Protein AF-A0A251SZE0-F1 (afdb_monomer_lite)

Secondary structure (DSSP, 8-state):
--HHHHHHHHHHHHHHHHHHHHHHHHHHHHHHHHHHH-SS--------S---S-HHHHHHSPEEE--TTT-TT--B-TTT-PBP-TT-EEE---

Structure (mmCIF, N/CA/C/O backbone):
data_AF-A0A251SZE0-F1
#
_entry.id   AF-A0A251SZE0-F1
#
loop_
_atom_site.group_PDB
_atom_site.id
_atom_site.type_symbol
_atom_site.label_atom_id
_atom_site.label_alt_id
_atom_site.label_comp_id
_atom_site.label_asym_id
_atom_site.label_entity_id
_atom_site.label_seq_id
_atom_site.pdbx_PDB_ins_code
_atom_site.Cartn_x
_atom_site.Cartn_y
_atom_site.Cartn_z
_atom_site.occupancy
_atom_site.B_iso_or_equiv
_atom_site.auth_seq_id
_atom_site.auth_comp_id
_atom_site.auth_asym_id
_atom_site.auth_atom_id
_atom_site.pdbx_PDB_model_num
ATOM 1 N N . MET A 1 1 ? 41.478 5.277 -19.786 1.00 54.84 1 MET A N 1
ATOM 2 C CA . MET A 1 1 ? 40.347 5.655 -20.666 1.00 54.84 1 MET A CA 1
AT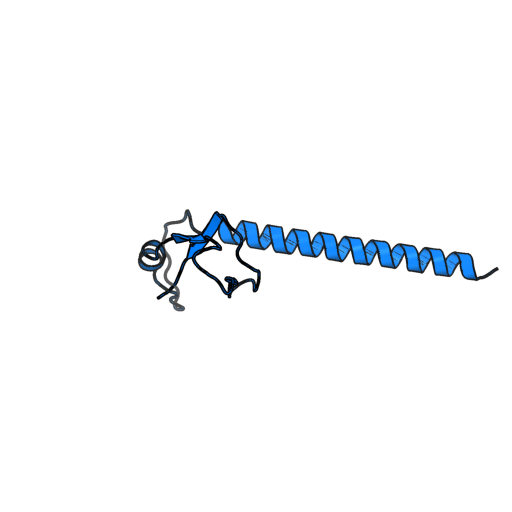OM 3 C C . MET A 1 1 ? 39.148 4.681 -20.579 1.00 54.84 1 MET A C 1
ATOM 5 O O . MET A 1 1 ? 38.378 4.632 -21.522 1.00 54.84 1 MET A O 1
ATOM 9 N N . GLY A 1 2 ? 38.946 3.915 -19.489 1.00 63.12 2 GLY A N 1
ATOM 10 C CA . GLY A 1 2 ? 37.843 2.925 -19.394 1.00 63.12 2 GLY A CA 1
ATOM 11 C C . GLY A 1 2 ? 36.665 3.337 -18.497 1.00 63.12 2 GLY A C 1
ATOM 12 O O . GLY A 1 2 ? 35.528 2.962 -18.738 1.00 63.12 2 GLY A O 1
ATOM 13 N N . ASN A 1 3 ? 36.908 4.193 -17.506 1.00 68.06 3 ASN A N 1
ATOM 14 C CA . ASN A 1 3 ? 35.996 4.355 -16.366 1.00 68.06 3 ASN A CA 1
ATOM 15 C C . ASN A 1 3 ? 34.746 5.204 -16.674 1.00 68.06 3 ASN A C 1
ATOM 17 O O . ASN A 1 3 ? 33.797 5.210 -15.895 1.00 68.06 3 ASN A O 1
ATOM 21 N N . SER A 1 4 ? 34.734 5.939 -17.792 1.00 67.75 4 SER A N 1
ATOM 22 C CA . SER A 1 4 ? 33.622 6.836 -18.131 1.00 67.75 4 SER A CA 1
ATOM 23 C C . SER A 1 4 ? 32.392 6.083 -18.640 1.00 67.75 4 SER A C 1
ATOM 25 O O . SER A 1 4 ? 31.280 6.553 -18.435 1.00 67.75 4 SER A O 1
ATOM 27 N N . MET A 1 5 ? 32.565 4.930 -19.295 1.00 69.56 5 MET A N 1
ATOM 28 C CA . MET A 1 5 ? 31.446 4.173 -19.873 1.00 69.56 5 MET A CA 1
ATOM 29 C C . MET A 1 5 ? 30.765 3.268 -18.843 1.00 69.56 5 MET A C 1
ATOM 31 O O . MET A 1 5 ? 29.546 3.104 -18.883 1.00 69.56 5 MET A O 1
ATOM 35 N N . ASP A 1 6 ? 31.526 2.722 -17.895 1.00 77.75 6 ASP A N 1
ATOM 36 C CA . ASP A 1 6 ? 30.978 1.898 -16.815 1.00 77.75 6 ASP A CA 1
ATOM 37 C C . ASP A 1 6 ? 30.225 2.738 -15.777 1.00 77.75 6 ASP A C 1
ATOM 39 O O . ASP A 1 6 ? 29.173 2.324 -15.285 1.00 77.75 6 ASP A O 1
ATOM 43 N N . LEU A 1 7 ? 30.685 3.969 -15.524 1.00 83.06 7 LEU A N 1
ATOM 44 C CA . LEU A 1 7 ? 30.011 4.891 -14.611 1.00 83.06 7 LEU A CA 1
ATOM 45 C C . LEU A 1 7 ? 28.649 5.350 -15.151 1.00 83.06 7 LEU A C 1
ATOM 47 O O . LEU A 1 7 ? 27.666 5.382 -14.408 1.00 83.06 7 LEU A O 1
ATOM 51 N N . THR A 1 8 ? 28.557 5.659 -16.448 1.00 86.62 8 THR A N 1
ATOM 52 C CA . THR A 1 8 ? 27.286 6.046 -17.078 1.00 86.62 8 THR A CA 1
ATOM 53 C C . THR A 1 8 ? 26.289 4.891 -17.065 1.00 86.62 8 THR A C 1
ATOM 55 O O . THR A 1 8 ? 25.127 5.102 -16.727 1.00 86.62 8 THR A O 1
ATOM 58 N N . LYS A 1 9 ? 26.736 3.659 -17.344 1.00 88.44 9 LYS A N 1
ATOM 59 C CA . LYS A 1 9 ? 25.880 2.466 -17.263 1.00 88.44 9 LYS A CA 1
ATOM 60 C C . LYS A 1 9 ? 25.342 2.259 -15.851 1.00 88.44 9 LYS A C 1
ATOM 62 O O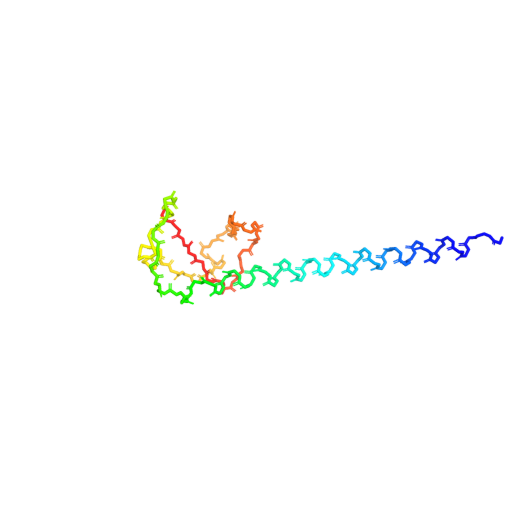 . LYS A 1 9 ? 24.134 2.137 -15.686 1.00 88.44 9 LYS A O 1
ATOM 67 N N . HIS A 1 10 ? 26.207 2.276 -14.836 1.00 89.69 10 HIS A N 1
ATOM 68 C CA . HIS A 1 10 ? 25.782 2.098 -13.447 1.00 89.69 10 HIS A CA 1
ATOM 69 C C . HIS A 1 10 ? 24.797 3.189 -13.013 1.00 89.69 10 HIS A C 1
ATOM 71 O O . HIS A 1 10 ? 23.772 2.899 -12.405 1.00 89.69 10 HIS A O 1
ATOM 77 N N . THR A 1 11 ? 25.060 4.439 -13.397 1.00 91.75 11 THR A N 1
ATOM 78 C CA . THR A 1 11 ? 24.150 5.560 -13.131 1.00 91.75 11 THR A CA 1
ATOM 79 C C . THR A 1 11 ? 22.777 5.306 -13.755 1.00 91.75 11 THR A C 1
ATOM 81 O O . THR A 1 11 ? 21.770 5.394 -13.058 1.00 91.75 11 THR A O 1
ATOM 84 N N . ILE A 1 12 ? 22.719 4.910 -15.031 1.00 93.50 12 ILE A N 1
ATOM 85 C CA . ILE A 1 12 ? 21.459 4.600 -15.724 1.00 93.50 12 ILE A CA 1
ATOM 86 C C . ILE A 1 12 ? 20.703 3.458 -15.028 1.00 93.50 12 ILE A C 1
ATOM 88 O O . ILE A 1 12 ? 19.504 3.589 -14.789 1.00 93.50 12 ILE A O 1
ATOM 92 N N . PHE A 1 13 ? 21.383 2.373 -14.644 1.00 93.94 13 PHE A N 1
ATOM 93 C CA . PHE A 1 13 ? 20.745 1.268 -13.920 1.00 93.94 13 PHE A CA 1
ATOM 94 C C . PHE A 1 13 ? 20.145 1.715 -12.583 1.00 93.94 13 PHE A C 1
ATOM 96 O O . PHE A 1 13 ? 19.017 1.341 -12.271 1.00 93.94 13 PHE A O 1
ATOM 103 N N . MET A 1 14 ? 20.847 2.556 -11.820 1.00 93.75 14 MET A N 1
ATOM 104 C CA . MET A 1 14 ? 20.351 3.071 -10.538 1.00 93.75 14 MET A CA 1
ATOM 105 C C . MET A 1 14 ? 19.094 3.928 -10.715 1.00 93.75 14 MET A C 1
ATOM 107 O O . MET A 1 14 ? 18.133 3.772 -9.961 1.00 93.75 14 MET A O 1
ATOM 111 N N . TRP A 1 15 ? 19.060 4.787 -11.737 1.00 96.19 15 TRP A N 1
ATOM 112 C CA . TRP A 1 15 ? 17.867 5.571 -12.066 1.00 96.19 15 TRP A CA 1
ATOM 113 C C . TRP A 1 15 ? 16.687 4.686 -12.475 1.00 96.19 15 TRP A C 1
ATOM 115 O O . TRP A 1 15 ? 15.578 4.908 -11.993 1.00 96.19 15 TRP A O 1
ATOM 125 N N . ILE A 1 16 ? 16.914 3.657 -13.300 1.00 96.25 16 ILE A N 1
ATOM 126 C CA . ILE A 1 16 ? 15.861 2.716 -13.716 1.00 96.25 16 ILE A CA 1
ATOM 127 C C . ILE A 1 16 ? 15.307 1.953 -12.512 1.00 96.25 16 ILE A C 1
ATOM 129 O O . ILE A 1 16 ? 14.092 1.882 -12.345 1.00 96.25 16 ILE A O 1
ATOM 133 N N . MET A 1 17 ? 16.179 1.421 -11.653 1.00 95.88 17 MET A N 1
ATOM 134 C CA . MET A 1 17 ? 15.758 0.699 -10.450 1.00 95.88 17 MET A CA 1
ATOM 135 C C . MET A 1 17 ? 14.968 1.604 -9.505 1.00 95.88 17 MET A C 1
ATOM 137 O O . MET A 1 17 ? 13.916 1.212 -9.009 1.00 95.88 17 MET A O 1
ATOM 141 N N . THR A 1 18 ? 15.428 2.839 -9.311 1.00 96.00 18 THR A N 1
ATOM 142 C CA . THR A 1 18 ? 14.737 3.825 -8.473 1.00 96.00 18 THR A CA 1
ATOM 143 C C . THR A 1 18 ? 13.360 4.158 -9.042 1.00 96.00 18 THR A C 1
ATOM 145 O O . THR A 1 18 ? 12.368 4.119 -8.318 1.00 96.00 18 THR A O 1
ATOM 148 N N . ALA A 1 19 ? 13.272 4.420 -10.348 1.00 96.56 19 ALA A N 1
ATOM 149 C CA . ALA A 1 19 ? 12.005 4.675 -11.021 1.00 96.56 19 ALA A CA 1
ATOM 150 C C . ALA A 1 19 ? 11.054 3.475 -10.911 1.00 96.56 19 ALA A C 1
ATOM 152 O O . ALA A 1 19 ? 9.878 3.664 -10.619 1.00 96.56 19 ALA A O 1
ATOM 153 N N . PHE A 1 20 ? 11.552 2.246 -11.073 1.00 96.62 20 PHE A N 1
ATOM 154 C CA . PHE A 1 20 ? 10.744 1.035 -10.936 1.00 96.62 20 PHE A CA 1
ATOM 155 C C . PHE A 1 20 ? 10.201 0.862 -9.515 1.00 96.62 20 PHE A C 1
ATOM 157 O O . PHE A 1 20 ? 9.019 0.576 -9.354 1.00 96.62 20 PHE A O 1
ATOM 164 N N . ILE A 1 21 ? 11.027 1.091 -8.489 1.00 96.00 21 ILE A N 1
ATOM 165 C CA . ILE A 1 21 ? 10.598 1.047 -7.084 1.00 96.00 21 ILE A CA 1
ATOM 166 C C . ILE A 1 21 ? 9.510 2.095 -6.825 1.00 96.00 21 ILE A C 1
ATOM 168 O O . ILE A 1 21 ? 8.490 1.775 -6.221 1.00 96.00 21 ILE A O 1
ATOM 172 N N . ILE A 1 22 ? 9.692 3.324 -7.318 1.00 95.38 22 ILE A N 1
ATOM 173 C CA . ILE A 1 22 ? 8.704 4.402 -7.185 1.00 95.38 22 ILE A CA 1
ATOM 174 C C . ILE A 1 22 ? 7.393 4.016 -7.877 1.00 95.38 22 ILE A C 1
ATOM 176 O O . ILE A 1 22 ? 6.328 4.112 -7.274 1.00 95.38 22 ILE A O 1
ATOM 180 N N . ILE A 1 23 ? 7.465 3.544 -9.122 1.00 95.31 23 ILE A N 1
ATOM 181 C CA . ILE A 1 23 ? 6.305 3.111 -9.905 1.00 95.31 23 ILE A CA 1
ATOM 182 C C . ILE A 1 23 ? 5.584 1.961 -9.200 1.00 95.31 23 ILE A C 1
ATOM 184 O O . ILE A 1 23 ? 4.370 2.017 -9.042 1.00 95.31 23 ILE A O 1
ATOM 188 N N . PHE A 1 24 ? 6.312 0.949 -8.731 1.00 93.69 24 PHE A N 1
ATOM 189 C CA . PHE A 1 24 ? 5.749 -0.177 -7.993 1.00 93.69 24 PHE A CA 1
ATOM 190 C C . PHE A 1 24 ? 5.080 0.281 -6.697 1.00 93.69 24 PHE A C 1
ATOM 192 O O . PHE A 1 24 ? 3.964 -0.138 -6.413 1.00 93.69 24 PHE A O 1
ATOM 199 N N . PHE A 1 25 ? 5.702 1.195 -5.951 1.00 88.62 25 PHE A N 1
ATOM 200 C CA . PHE A 1 25 ? 5.108 1.775 -4.750 1.00 88.62 25 PHE A CA 1
ATOM 201 C C . PHE A 1 25 ? 3.820 2.543 -5.069 1.00 88.62 25 PHE A C 1
ATOM 203 O O . PHE A 1 25 ? 2.804 2.331 -4.412 1.00 88.62 25 PHE A O 1
ATOM 210 N N . PHE A 1 26 ? 3.815 3.367 -6.121 1.00 88.38 26 PHE A N 1
ATOM 211 C CA . PHE A 1 26 ? 2.603 4.038 -6.591 1.00 88.38 26 PHE A CA 1
ATOM 212 C C . PHE A 1 26 ? 1.534 3.048 -7.043 1.00 88.38 26 PHE A C 1
ATOM 214 O O . PHE A 1 26 ? 0.374 3.249 -6.708 1.00 88.38 26 PHE A O 1
ATOM 221 N N . PHE A 1 27 ? 1.891 1.981 -7.760 1.00 87.88 27 PHE A N 1
ATOM 222 C CA . PHE A 1 27 ? 0.944 0.946 -8.176 1.00 87.88 27 PHE A CA 1
ATOM 223 C C . PHE A 1 27 ? 0.376 0.183 -6.990 1.00 87.88 27 PHE A C 1
ATOM 225 O O . PHE A 1 27 ? -0.827 -0.049 -6.965 1.00 87.88 27 PHE A O 1
ATOM 232 N N . LEU A 1 28 ? 1.203 -0.170 -6.005 1.00 84.94 28 LEU A N 1
ATOM 233 C CA . LEU A 1 28 ? 0.751 -0.774 -4.760 1.00 84.94 28 LEU A CA 1
ATOM 234 C C . LEU A 1 28 ? -0.229 0.161 -4.057 1.00 84.94 28 LEU A C 1
ATOM 236 O O . LEU A 1 28 ? -1.362 -0.232 -3.812 1.00 84.94 28 LEU A O 1
ATOM 240 N N . VAL A 1 29 ? 0.153 1.415 -3.807 1.00 82.69 29 VAL A N 1
ATOM 241 C CA . VAL A 1 29 ? -0.715 2.411 -3.161 1.00 82.69 29 VAL A CA 1
ATOM 242 C C . VAL A 1 29 ? -2.001 2.636 -3.955 1.00 82.69 29 VAL A C 1
ATOM 244 O O . VAL A 1 29 ? -3.080 2.675 -3.371 1.00 82.69 29 VAL A O 1
ATOM 247 N N . TYR A 1 30 ? -1.915 2.756 -5.277 1.00 84.44 30 TYR A N 1
ATOM 248 C CA . TYR A 1 30 ? -3.060 2.925 -6.167 1.00 84.44 30 TYR A CA 1
ATOM 249 C C . TYR A 1 30 ? -3.990 1.711 -6.119 1.00 84.44 30 TYR A C 1
ATOM 251 O O . TYR A 1 30 ? -5.201 1.865 -5.981 1.00 84.44 30 TYR A O 1
ATOM 259 N N . TYR A 1 31 ? -3.433 0.503 -6.176 1.00 79.94 31 TYR A N 1
ATOM 260 C CA . TYR A 1 31 ? -4.189 -0.740 -6.085 1.00 79.94 31 TYR A CA 1
ATOM 261 C C . TYR A 1 31 ? -4.845 -0.894 -4.709 1.00 79.94 31 TYR A C 1
ATOM 263 O O . TYR A 1 31 ? -6.036 -1.188 -4.633 1.00 79.94 31 TYR A O 1
ATOM 271 N N . PHE A 1 32 ? -4.118 -0.606 -3.626 1.00 70.12 32 PHE A N 1
ATOM 272 C CA . PHE A 1 32 ? -4.660 -0.597 -2.266 1.00 70.12 32 PHE A CA 1
ATOM 273 C C . PHE A 1 32 ? -5.769 0.449 -2.104 1.00 70.12 32 PHE A C 1
ATOM 275 O O . PHE A 1 32 ? -6.815 0.154 -1.527 1.00 70.12 32 PHE A O 1
ATOM 282 N N . SER A 1 33 ? -5.591 1.640 -2.680 1.00 69.00 33 SER A N 1
ATOM 283 C CA . SER A 1 33 ? -6.605 2.701 -2.678 1.00 69.00 33 SER A CA 1
ATOM 284 C C . SER A 1 33 ? -7.863 2.269 -3.428 1.00 69.00 33 SER A C 1
ATOM 286 O O . SER A 1 33 ? -8.976 2.475 -2.946 1.00 69.00 33 SER A O 1
ATOM 288 N N . LYS A 1 34 ? -7.697 1.619 -4.586 1.00 65.62 34 LYS A N 1
ATOM 289 C CA . LYS A 1 34 ? -8.806 1.088 -5.384 1.00 65.62 34 LYS A CA 1
ATOM 290 C C . LYS A 1 34 ? -9.544 -0.037 -4.652 1.00 65.62 34 LYS A C 1
ATOM 292 O O . LYS A 1 34 ? -10.771 -0.074 -4.681 1.00 65.62 34 LYS A O 1
ATOM 297 N N . GLN A 1 35 ? -8.825 -0.912 -3.949 1.00 54.72 35 GLN A N 1
ATOM 298 C CA . GLN A 1 35 ? -9.427 -2.000 -3.177 1.00 54.72 35 GLN A CA 1
ATOM 299 C C . GLN A 1 35 ? -10.275 -1.479 -2.001 1.00 54.72 35 GLN A C 1
ATOM 301 O O . GLN A 1 35 ? -11.341 -2.029 -1.738 1.00 54.72 35 GLN A O 1
ATOM 306 N N . CYS A 1 36 ? -9.867 -0.384 -1.345 1.00 55.12 36 CYS A N 1
ATOM 307 C CA . CYS A 1 36 ? -10.660 0.262 -0.287 1.00 55.12 36 CYS A CA 1
ATOM 308 C C . CYS A 1 36 ? -11.969 0.898 -0.788 1.00 55.12 36 CYS A C 1
ATOM 310 O O . CYS A 1 36 ? -12.890 1.090 0.005 1.00 55.12 36 CYS A O 1
ATOM 312 N N . GLN A 1 37 ? -12.078 1.225 -2.081 1.00 49.62 37 GLN A N 1
ATOM 313 C CA . GLN A 1 37 ? -13.303 1.794 -2.655 1.00 49.62 37 GLN A CA 1
ATOM 314 C C . GLN A 1 37 ? -14.330 0.733 -3.072 1.00 49.62 37 GLN A C 1
ATOM 316 O O . GLN A 1 37 ? -15.512 1.047 -3.168 1.00 49.62 37 GLN A O 1
ATOM 321 N N . HIS A 1 38 ? -13.927 -0.528 -3.260 1.00 43.31 38 HIS A N 1
ATOM 322 C CA . HIS A 1 38 ? -14.802 -1.576 -3.803 1.00 43.31 38 HIS A CA 1
ATOM 323 C C . HIS A 1 38 ? -15.743 -2.224 -2.763 1.00 43.31 38 HIS A C 1
ATOM 325 O O . HIS A 1 38 ? -16.147 -3.378 -2.892 1.00 43.31 38 HIS A O 1
ATOM 331 N N . THR A 1 39 ? -16.114 -1.516 -1.695 1.00 46.06 39 THR A N 1
ATOM 332 C CA . THR A 1 39 ? -17.231 -1.955 -0.838 1.00 46.06 39 THR A CA 1
ATOM 333 C C . THR A 1 39 ? -18.263 -0.854 -0.677 1.00 46.06 39 THR A C 1
ATOM 335 O O . THR A 1 39 ? -18.661 -0.500 0.430 1.00 46.06 39 THR A O 1
ATOM 338 N N . THR A 1 40 ? -18.715 -0.346 -1.815 1.00 50.34 40 THR A N 1
ATOM 339 C CA . THR A 1 40 ? -20.022 0.281 -2.018 1.00 50.34 40 THR A CA 1
ATOM 340 C C . THR A 1 40 ? -20.383 0.038 -3.482 1.00 50.34 40 THR A C 1
ATOM 342 O O . THR A 1 40 ? -19.627 0.484 -4.331 1.00 50.34 40 THR A O 1
ATOM 345 N N . GLU A 1 41 ? -21.500 -0.659 -3.729 1.00 49.84 41 GLU A N 1
ATOM 346 C CA . GLU A 1 41 ? -21.986 -1.162 -5.038 1.00 49.84 41 GLU A CA 1
ATOM 347 C C . GLU A 1 41 ? -21.201 -2.408 -5.499 1.00 49.84 41 GLU A C 1
ATOM 349 O O . GLU A 1 41 ? -20.002 -2.362 -5.700 1.00 49.84 41 GLU A O 1
ATOM 354 N N . ASP A 1 42 ? -21.745 -3.626 -5.451 1.00 45.03 42 ASP A N 1
ATOM 355 C CA . ASP A 1 42 ? -22.865 -4.058 -6.279 1.00 45.03 42 ASP A CA 1
ATOM 356 C C . ASP A 1 42 ? -23.706 -5.164 -5.627 1.00 45.03 42 ASP A C 1
ATOM 358 O O . ASP A 1 42 ? -23.216 -6.155 -5.087 1.00 45.03 42 ASP A O 1
ATOM 362 N N . THR A 1 43 ? -25.020 -5.003 -5.736 1.00 61.31 43 THR A N 1
ATOM 363 C CA . THR A 1 43 ? -25.990 -6.091 -5.644 1.00 61.31 43 THR A CA 1
ATOM 364 C C . THR A 1 43 ? -26.042 -6.762 -7.012 1.00 61.31 43 THR A C 1
ATOM 366 O O . THR A 1 43 ? -26.290 -6.072 -7.993 1.00 61.31 43 THR A O 1
ATOM 369 N N . ASN A 1 44 ? -25.830 -8.080 -7.083 1.00 58.84 44 ASN A N 1
ATOM 370 C CA . ASN A 1 44 ? -26.715 -9.057 -7.739 1.00 58.84 44 ASN A CA 1
ATOM 371 C C . ASN A 1 44 ? -26.002 -10.410 -7.949 1.00 58.84 44 ASN A C 1
ATOM 373 O O . ASN A 1 44 ? -25.147 -10.560 -8.811 1.00 58.84 44 ASN A O 1
ATOM 377 N N . ASN A 1 45 ? -26.449 -11.395 -7.164 1.00 66.56 45 ASN A N 1
ATOM 378 C CA . ASN A 1 45 ? -26.648 -12.806 -7.514 1.00 66.56 45 ASN A CA 1
ATOM 379 C C . ASN A 1 45 ? -25.584 -13.527 -8.369 1.00 66.56 45 ASN A C 1
ATOM 381 O O . ASN A 1 45 ? -25.699 -13.563 -9.589 1.00 66.56 45 ASN A O 1
ATOM 385 N N . HIS A 1 46 ? -24.696 -14.293 -7.724 1.00 51.00 46 HIS A N 1
ATOM 386 C CA . HIS A 1 46 ? -24.597 -15.742 -7.972 1.00 51.00 46 HIS A CA 1
ATOM 387 C C . HIS A 1 46 ? -23.738 -16.429 -6.898 1.00 51.00 46 HIS A C 1
ATOM 389 O O . HIS A 1 46 ? -22.5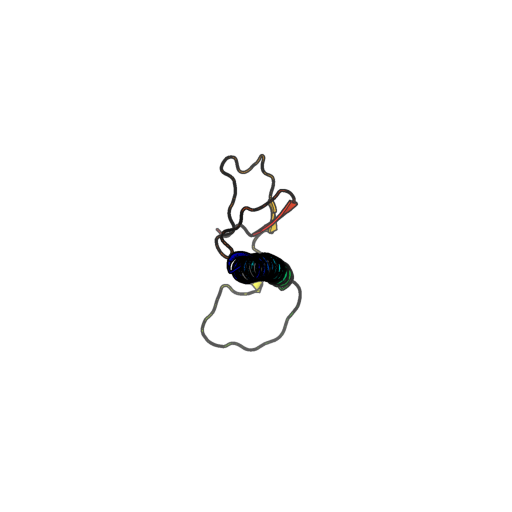66 -16.117 -6.705 1.00 51.00 46 HIS A O 1
ATOM 395 N N . VAL A 1 47 ? -24.346 -17.379 -6.187 1.00 58.50 47 VAL A N 1
ATOM 396 C CA . VAL A 1 47 ? -23.712 -18.199 -5.149 1.00 58.50 47 VAL A CA 1
ATOM 397 C C . VAL A 1 47 ? -22.733 -19.174 -5.804 1.00 58.50 47 VAL A C 1
ATOM 399 O O . VAL A 1 47 ? -23.148 -20.013 -6.600 1.00 58.50 47 VAL A O 1
ATOM 402 N N . HIS A 1 48 ? -21.456 -19.113 -5.421 1.00 50.06 48 HIS A N 1
ATOM 403 C CA . HIS A 1 48 ? -20.515 -20.217 -5.603 1.00 50.06 48 HIS A CA 1
ATOM 404 C C . HIS A 1 48 ? -19.758 -20.476 -4.291 1.00 50.06 48 HIS A C 1
ATOM 406 O O . HIS A 1 48 ? -19.271 -19.556 -3.634 1.00 50.06 48 HIS A O 1
ATOM 412 N N . GLU A 1 49 ? -19.711 -21.743 -3.883 1.00 56.22 49 GLU A N 1
ATOM 413 C CA . GLU A 1 49 ? -19.239 -22.267 -2.594 1.00 56.22 49 GLU A CA 1
ATOM 414 C C . GLU A 1 49 ? -17.749 -22.019 -2.300 1.00 56.22 49 GLU A C 1
ATOM 416 O O . GLU A 1 49 ?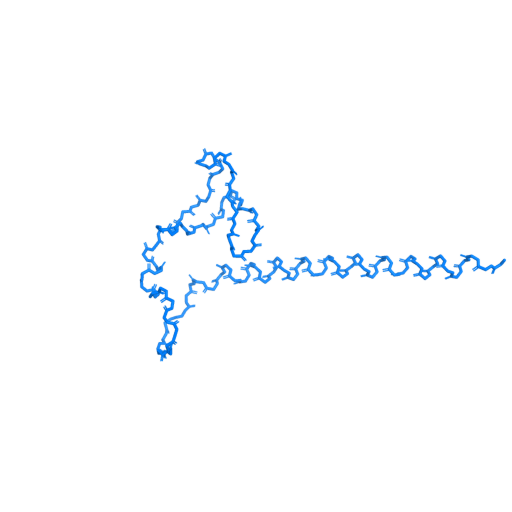 -16.904 -22.903 -2.405 1.00 56.22 49 GLU A O 1
ATOM 421 N N . ARG A 1 50 ? -17.445 -20.806 -1.838 1.00 53.94 50 ARG A N 1
ATOM 422 C CA . ARG A 1 50 ? -16.514 -20.526 -0.733 1.00 53.94 50 ARG A CA 1
ATOM 423 C C . ARG A 1 50 ? -17.084 -19.323 0.007 1.00 53.94 50 ARG A C 1
ATOM 425 O O . ARG A 1 50 ? -16.705 -18.190 -0.269 1.00 53.94 50 ARG A O 1
ATOM 432 N N . ARG A 1 51 ? -18.100 -19.549 0.844 1.00 57.00 51 ARG A N 1
ATOM 433 C CA . ARG A 1 51 ? -18.844 -18.449 1.470 1.00 57.00 51 ARG A CA 1
ATOM 434 C C . ARG A 1 51 ? -17.926 -17.724 2.456 1.00 57.00 51 ARG A C 1
ATOM 436 O O . ARG A 1 51 ? -17.737 -18.184 3.578 1.00 57.00 51 ARG A O 1
ATOM 443 N N . GLY A 1 52 ? -17.347 -16.603 2.024 1.00 60.59 52 GLY A N 1
ATOM 444 C CA . GLY A 1 52 ? -16.937 -15.546 2.944 1.00 60.59 52 GLY A CA 1
ATOM 445 C C . GLY A 1 52 ? -18.130 -15.095 3.797 1.00 60.59 52 GLY A C 1
ATOM 446 O O . GLY A 1 52 ? -19.254 -15.566 3.604 1.00 60.59 52 GLY A O 1
ATOM 447 N N . LEU A 1 53 ? -17.896 -14.200 4.761 1.00 61.47 53 LEU A N 1
ATOM 448 C CA . LEU A 1 53 ? -19.001 -13.610 5.521 1.00 61.47 53 LEU A CA 1
ATOM 449 C C . LEU A 1 53 ? -20.019 -12.995 4.553 1.00 61.47 53 LEU A C 1
ATOM 451 O O . LEU A 1 53 ? -19.638 -12.323 3.600 1.00 61.47 53 LEU A O 1
ATOM 455 N N . ASP A 1 54 ? -21.299 -13.252 4.814 1.00 68.50 54 ASP A N 1
ATOM 456 C CA . ASP A 1 54 ? -22.411 -12.731 4.024 1.00 68.50 54 ASP A CA 1
ATOM 457 C C . ASP A 1 54 ? -22.317 -11.203 3.883 1.00 68.50 54 ASP A C 1
ATOM 459 O O . ASP A 1 54 ? -22.040 -10.505 4.862 1.00 68.50 54 ASP A O 1
ATOM 463 N N . ASP A 1 55 ? -22.572 -10.668 2.688 1.00 67.94 55 ASP A N 1
ATOM 464 C CA . ASP A 1 55 ? -22.444 -9.230 2.413 1.00 67.94 55 ASP A CA 1
ATOM 465 C C . ASP A 1 55 ? -23.346 -8.389 3.321 1.00 67.94 55 ASP A C 1
ATOM 467 O O . ASP A 1 55 ? -22.997 -7.270 3.712 1.00 67.94 55 ASP A O 1
ATOM 471 N N . THR A 1 56 ? -24.502 -8.934 3.699 1.00 69.50 56 THR A N 1
ATOM 472 C CA . THR A 1 56 ? -25.428 -8.308 4.645 1.00 69.50 56 THR A CA 1
ATOM 473 C C . THR A 1 56 ? -24.806 -8.209 6.037 1.00 69.50 56 THR A C 1
ATOM 475 O O . THR A 1 56 ? -24.871 -7.147 6.655 1.00 69.50 56 THR A O 1
ATOM 478 N N . LEU A 1 57 ? -24.114 -9.258 6.500 1.00 68.44 57 LEU A N 1
ATOM 479 C CA . LEU A 1 57 ? -23.350 -9.223 7.750 1.00 68.44 57 LEU A CA 1
ATOM 480 C C . LEU A 1 57 ? -22.145 -8.283 7.652 1.00 68.44 57 LEU A C 1
ATOM 482 O O . LEU A 1 57 ? -21.949 -7.463 8.547 1.00 68.44 57 LEU A O 1
ATOM 486 N N . LEU A 1 58 ? -21.385 -8.309 6.555 1.00 65.69 58 LEU A N 1
ATOM 487 C CA . LEU A 1 58 ? -20.248 -7.404 6.343 1.00 65.69 58 LEU A CA 1
ATOM 488 C C . LEU A 1 58 ? -20.653 -5.924 6.377 1.00 65.69 58 LEU A C 1
ATOM 490 O O . LEU A 1 58 ? -19.865 -5.091 6.826 1.00 65.69 58 LEU A O 1
ATOM 494 N N . LYS A 1 59 ? -21.869 -5.586 5.928 1.00 68.00 59 LYS A N 1
ATOM 495 C CA . LYS A 1 59 ? -22.439 -4.229 6.015 1.00 68.00 59 LYS A CA 1
ATOM 496 C C . LYS A 1 59 ? -22.894 -3.852 7.426 1.00 68.00 59 LYS A C 1
ATOM 498 O O . LYS A 1 59 ? -22.894 -2.669 7.750 1.00 68.00 59 LYS A O 1
ATOM 503 N N . THR A 1 60 ? -23.264 -4.824 8.263 1.00 73.56 60 THR A N 1
ATOM 504 C CA . THR A 1 60 ? -23.574 -4.565 9.683 1.00 73.56 60 THR A CA 1
ATOM 505 C C . THR A 1 60 ? -22.328 -4.338 10.537 1.00 73.56 60 THR A C 1
ATOM 507 O O . THR A 1 60 ? -22.429 -3.737 11.608 1.00 73.56 60 THR A O 1
ATOM 510 N N . ILE A 1 61 ? -21.150 -4.769 10.070 1.00 74.12 61 ILE A N 1
ATOM 511 C CA . ILE A 1 61 ? -19.886 -4.506 10.761 1.00 74.12 61 ILE A CA 1
ATOM 512 C C . ILE A 1 61 ? -19.642 -3.000 10.771 1.00 74.12 61 ILE A C 1
ATOM 514 O O . ILE A 1 61 ? -19.589 -2.338 9.733 1.00 74.12 61 ILE A O 1
ATOM 518 N N . ARG A 1 62 ? -19.485 -2.456 11.977 1.00 62.06 62 ARG A N 1
ATOM 519 C CA . ARG A 1 62 ? -19.310 -1.025 12.196 1.00 62.06 62 ARG A CA 1
ATOM 520 C C . ARG A 1 62 ? -18.032 -0.545 11.505 1.00 62.06 62 ARG A C 1
ATOM 522 O O . ARG A 1 62 ? -16.931 -0.977 11.843 1.00 62.06 62 ARG A O 1
ATOM 529 N N . VAL A 1 63 ? -18.192 0.400 10.582 1.00 71.25 63 VAL A N 1
ATOM 530 C CA . VAL A 1 63 ? -17.082 1.215 10.089 1.00 71.25 63 VAL A CA 1
ATOM 531 C C . VAL A 1 63 ? -16.837 2.311 11.117 1.00 71.25 63 VAL A C 1
ATOM 533 O O . VAL A 1 63 ? -17.737 3.098 11.408 1.00 71.25 63 VAL A O 1
ATOM 536 N N . ILE A 1 64 ? -15.633 2.357 11.671 1.00 73.88 64 ILE A N 1
ATOM 537 C CA . ILE A 1 64 ? -15.188 3.449 12.536 1.00 73.88 64 ILE A CA 1
ATOM 538 C C . ILE A 1 64 ? -14.067 4.207 11.830 1.00 73.88 64 ILE A C 1
ATOM 540 O O . ILE A 1 64 ? -13.322 3.630 11.036 1.00 73.88 64 ILE A O 1
ATOM 544 N N . GLN A 1 65 ? -13.964 5.508 12.086 1.00 76.69 65 GLN A N 1
ATOM 545 C CA . GLN A 1 65 ? -12.757 6.242 11.724 1.00 76.69 65 GLN A CA 1
ATOM 546 C C . GLN A 1 65 ? -11.677 5.918 12.743 1.00 76.69 65 GLN A C 1
ATOM 548 O O . GLN A 1 65 ? -11.931 5.939 13.948 1.00 76.69 65 GLN A O 1
ATOM 553 N N . PHE A 1 66 ? -10.491 5.590 12.246 1.00 76.31 66 PHE A N 1
ATOM 554 C CA . PHE A 1 66 ? -9.339 5.384 13.096 1.00 76.31 66 PHE A CA 1
ATOM 555 C C . PHE A 1 66 ? -8.921 6.711 13.733 1.00 76.31 66 PHE A C 1
ATOM 557 O O . PHE A 1 66 ? -8.638 7.687 13.033 1.00 76.31 66 PHE A O 1
ATOM 564 N N . ASP A 1 67 ? -8.884 6.719 15.063 1.00 74.75 67 ASP A N 1
ATOM 565 C CA . ASP A 1 67 ? -8.3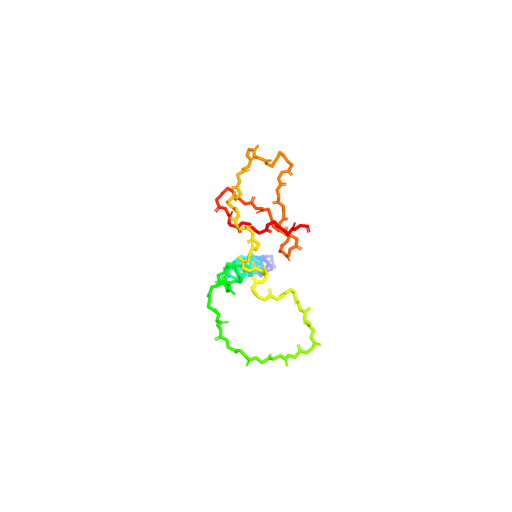47 7.801 15.878 1.00 74.75 67 ASP A CA 1
ATOM 566 C C . ASP A 1 67 ? -7.109 7.273 16.629 1.00 74.75 67 ASP A C 1
ATOM 568 O O . ASP A 1 67 ? -7.213 6.332 17.423 1.00 74.75 67 ASP A O 1
ATOM 572 N N . PRO A 1 68 ? -5.919 7.857 16.410 1.00 72.06 68 PRO A N 1
ATOM 573 C CA . PRO A 1 68 ? -4.684 7.398 17.040 1.00 72.06 68 PRO A CA 1
ATOM 574 C C . PRO A 1 68 ? -4.703 7.523 18.572 1.00 72.06 68 PRO A C 1
ATOM 576 O O . PRO A 1 68 ? -3.907 6.879 19.252 1.00 72.06 68 PRO A O 1
ATOM 579 N N . LYS A 1 69 ? -5.613 8.317 19.157 1.00 75.44 69 LYS A N 1
ATOM 580 C CA . LYS A 1 69 ? -5.746 8.441 20.620 1.00 75.44 69 LYS A CA 1
ATOM 581 C C . LYS A 1 69 ? -6.429 7.234 21.256 1.00 75.44 69 LYS A C 1
ATOM 583 O O . LYS A 1 69 ? -6.190 6.957 22.432 1.00 75.44 69 LYS A O 1
ATOM 588 N N . SER A 1 70 ? -7.276 6.531 20.505 1.00 71.06 70 SER A N 1
ATOM 589 C CA . SER A 1 70 ? -8.007 5.353 20.984 1.00 71.06 70 SER A CA 1
ATOM 590 C C . SER A 1 70 ? -7.198 4.057 20.851 1.00 71.06 70 SER A C 1
ATOM 592 O O . SER A 1 70 ? -7.467 3.107 21.583 1.00 71.06 70 SER A O 1
ATOM 594 N N . PHE A 1 71 ? -6.163 4.035 20.003 1.00 69.81 71 PHE A N 1
ATOM 595 C CA . PHE A 1 71 ? -5.289 2.880 19.773 1.00 69.81 71 PHE A CA 1
ATOM 596 C C . PHE A 1 71 ? -3.824 3.248 20.046 1.00 69.81 71 PHE A C 1
ATOM 598 O O . PHE A 1 71 ? -3.090 3.653 19.148 1.00 69.81 71 PHE A O 1
ATOM 605 N N . LYS A 1 72 ? -3.394 3.106 21.307 1.00 65.12 72 LYS A N 1
ATOM 606 C CA . LYS A 1 72 ? -2.045 3.505 21.760 1.00 65.12 72 LYS A CA 1
ATOM 607 C C . LYS A 1 72 ? -0.900 2.737 21.094 1.00 65.12 72 LYS A C 1
ATOM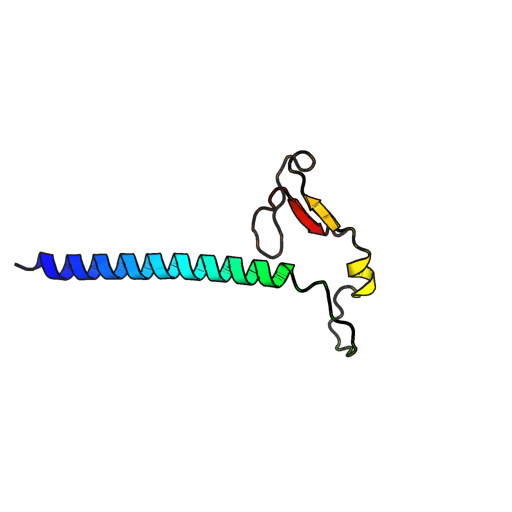 609 O O . LYS A 1 72 ? 0.199 3.275 21.013 1.00 65.12 72 LYS A O 1
ATOM 614 N N . ASP A 1 73 ? -1.171 1.532 20.603 1.00 69.88 73 ASP A N 1
ATOM 615 C CA . ASP A 1 73 ? -0.168 0.649 19.998 1.00 69.88 73 ASP A CA 1
ATOM 616 C C . ASP A 1 73 ? -0.107 0.773 18.463 1.00 69.88 73 ASP A C 1
ATOM 618 O O . ASP A 1 73 ? 0.627 0.038 17.804 1.00 69.88 73 ASP A O 1
ATOM 622 N N . GLY A 1 74 ? -0.866 1.712 17.881 1.00 67.69 74 GLY A N 1
ATOM 623 C CA . GLY A 1 74 ? -1.084 1.774 16.439 1.00 67.69 74 GLY A CA 1
ATOM 624 C C . GLY A 1 74 ? -1.979 0.632 15.948 1.00 67.69 74 GLY A C 1
ATOM 625 O O . GLY A 1 74 ? -2.281 -0.318 16.668 1.00 67.69 74 GLY A O 1
ATOM 626 N N . LEU A 1 75 ? -2.462 0.738 14.713 1.00 74.06 75 LEU A N 1
ATOM 627 C CA . LEU A 1 75 ? -3.258 -0.310 14.083 1.00 74.06 75 LEU A CA 1
ATOM 628 C C . LEU A 1 75 ? -2.698 -0.566 12.692 1.00 74.06 75 LEU A C 1
ATOM 630 O O . LEU A 1 75 ? -2.506 0.371 11.925 1.00 74.06 75 LEU A O 1
ATOM 634 N N . GLN A 1 76 ? -2.448 -1.828 12.365 1.00 78.00 76 GLN A N 1
ATOM 635 C CA . GLN A 1 76 ? -1.974 -2.245 11.051 1.00 78.00 76 GLN A CA 1
ATOM 636 C C . GLN A 1 76 ? -3.072 -3.040 10.348 1.00 78.00 76 GLN A C 1
ATOM 638 O O . GLN A 1 76 ? -3.711 -3.910 10.944 1.00 78.00 76 GLN A O 1
ATOM 643 N N . CYS A 1 77 ? -3.309 -2.758 9.070 1.00 74.31 77 CYS A N 1
ATOM 644 C CA . CYS A 1 77 ? -4.261 -3.532 8.286 1.00 74.31 77 CYS A CA 1
ATOM 645 C C . CYS A 1 77 ? -3.680 -4.924 8.002 1.00 74.31 77 CYS A C 1
ATOM 647 O O . CYS A 1 77 ? -2.713 -5.046 7.257 1.00 74.31 77 CYS A O 1
ATOM 649 N N . ALA A 1 78 ? -4.290 -5.986 8.537 1.00 72.56 78 ALA A N 1
ATOM 650 C CA . ALA A 1 78 ? -3.816 -7.366 8.363 1.00 72.56 78 ALA A CA 1
ATOM 651 C C . ALA A 1 78 ? -3.796 -7.847 6.896 1.00 72.56 78 ALA A C 1
ATOM 653 O O . ALA A 1 78 ? -3.158 -8.846 6.580 1.00 72.56 78 ALA A O 1
ATOM 654 N N . VAL A 1 79 ? -4.493 -7.143 5.997 1.00 74.81 79 VAL A N 1
ATOM 655 C CA . VAL A 1 79 ? -4.563 -7.478 4.568 1.00 74.81 79 VAL A CA 1
ATOM 656 C C . VAL A 1 79 ? -3.372 -6.907 3.799 1.00 74.81 79 VAL A C 1
ATOM 658 O O . VAL A 1 79 ? -2.758 -7.613 3.006 1.00 74.81 79 VAL A O 1
ATOM 661 N N . CYS A 1 80 ? -3.048 -5.629 4.012 1.00 72.44 80 CYS A N 1
ATOM 662 C CA . CYS A 1 80 ? -1.981 -4.936 3.283 1.00 72.44 80 CYS A CA 1
ATOM 663 C C . CYS A 1 80 ? -0.716 -4.682 4.115 1.00 72.44 80 CYS A C 1
ATOM 665 O O . CYS A 1 80 ? 0.230 -4.087 3.602 1.00 72.44 80 CYS A O 1
ATOM 667 N N . LEU A 1 81 ? -0.705 -5.106 5.384 1.00 72.81 81 LEU A N 1
ATOM 668 C CA . LEU A 1 81 ? 0.386 -4.943 6.354 1.00 72.81 81 LEU A CA 1
ATOM 669 C C . LEU A 1 81 ? 0.888 -3.493 6.480 1.00 72.81 81 LEU A C 1
ATOM 671 O O . LEU A 1 81 ? 2.038 -3.251 6.829 1.00 72.81 81 LEU A O 1
ATOM 675 N N . SER A 1 82 ? 0.026 -2.523 6.172 1.00 74.31 82 SER A N 1
ATOM 676 C CA . SER A 1 82 ? 0.329 -1.092 6.242 1.00 74.31 82 SER A CA 1
ATOM 677 C C . SER A 1 82 ? -0.316 -0.471 7.476 1.00 74.31 82 SER A C 1
ATOM 679 O O . SER A 1 82 ? -1.419 -0.871 7.866 1.00 74.31 82 SER A O 1
ATOM 681 N N . ASP A 1 83 ? 0.360 0.510 8.068 1.00 79.31 83 ASP A N 1
ATOM 682 C CA . ASP A 1 83 ? -0.154 1.245 9.222 1.00 79.31 83 ASP A CA 1
ATOM 683 C C . ASP A 1 83 ? -1.377 2.082 8.830 1.00 79.31 83 ASP A C 1
ATOM 685 O O . ASP A 1 83 ? -1.374 2.793 7.819 1.00 79.31 83 ASP A O 1
ATOM 689 N N . VAL A 1 84 ? -2.422 1.989 9.647 1.00 77.12 84 VAL A N 1
ATOM 690 C CA . VAL A 1 84 ? -3.655 2.765 9.533 1.00 77.12 84 VAL A CA 1
ATOM 691 C C . VAL A 1 84 ? -3.387 4.184 10.027 1.00 77.12 84 VAL A C 1
ATOM 693 O O . VAL A 1 84 ? -2.798 4.390 11.091 1.00 77.12 84 VAL A O 1
ATOM 696 N N . LYS A 1 85 ? -3.818 5.178 9.251 1.00 73.81 85 LYS A N 1
ATOM 697 C CA . LYS A 1 85 ? -3.617 6.602 9.534 1.00 73.81 85 LYS A CA 1
ATOM 698 C C . LYS A 1 85 ? -4.898 7.250 10.044 1.00 73.81 85 LYS A C 1
ATOM 700 O O . LYS A 1 85 ? -6.003 6.756 9.834 1.00 73.81 85 LYS A O 1
ATOM 705 N N . GLU A 1 86 ? -4.743 8.372 10.742 1.00 74.31 86 GLU A N 1
ATOM 706 C CA . GLU A 1 86 ? -5.871 9.151 11.258 1.00 74.31 86 GLU A CA 1
ATOM 707 C C . GLU A 1 86 ? -6.858 9.501 10.132 1.00 74.31 86 GLU A C 1
ATOM 709 O O . GLU A 1 86 ? -6.465 10.011 9.082 1.00 74.31 86 GLU A O 1
ATOM 714 N N . GLY A 1 87 ? -8.141 9.199 10.353 1.00 67.94 87 GLY A N 1
ATOM 715 C CA . GLY A 1 87 ? -9.210 9.412 9.372 1.00 67.94 87 GLY A CA 1
ATOM 716 C C . GLY A 1 87 ? -9.484 8.228 8.436 1.00 67.94 87 GLY A C 1
ATOM 717 O O . GLY A 1 87 ? -10.499 8.249 7.730 1.00 67.94 87 GLY A O 1
ATOM 718 N N . ASP A 1 88 ? -8.662 7.175 8.462 1.00 74.12 88 ASP A N 1
ATOM 719 C CA . ASP A 1 88 ? -8.929 5.952 7.705 1.00 74.12 88 ASP A CA 1
ATOM 720 C C . ASP A 1 88 ? -10.202 5.260 8.205 1.00 74.12 88 ASP A C 1
ATOM 722 O O . ASP A 1 88 ? -10.479 5.166 9.405 1.00 74.12 88 ASP A O 1
ATOM 726 N N . LYS A 1 89 ? -10.993 4.746 7.261 1.00 75.94 89 LYS A N 1
ATOM 727 C CA . LYS A 1 89 ? -12.192 3.956 7.553 1.00 75.94 89 LYS A CA 1
ATOM 728 C C . LYS A 1 89 ? -11.779 2.517 7.822 1.00 75.94 89 LYS A C 1
ATOM 730 O O . LYS A 1 89 ? -11.462 1.784 6.887 1.00 75.94 89 LYS A O 1
ATOM 735 N N . ILE A 1 90 ? -11.834 2.100 9.079 1.00 76.94 90 ILE A N 1
ATOM 736 C CA . ILE A 1 90 ? -11.524 0.728 9.475 1.00 76.94 90 ILE A CA 1
ATOM 737 C C . ILE A 1 90 ? -12.796 -0.045 9.804 1.00 76.94 90 ILE A C 1
ATOM 739 O O . ILE A 1 90 ? -13.767 0.494 10.340 1.00 76.94 90 ILE A O 1
ATOM 743 N N . ARG A 1 91 ? -12.781 -1.338 9.482 1.00 70.75 91 ARG A N 1
ATOM 744 C CA . ARG A 1 91 ? -13.799 -2.294 9.918 1.00 70.75 91 ARG A CA 1
ATOM 745 C C . ARG A 1 91 ? -13.176 -3.173 10.984 1.00 70.75 91 ARG A C 1
ATOM 747 O O . ARG A 1 91 ? -12.257 -3.931 10.692 1.00 70.75 91 ARG A O 1
ATOM 754 N N . VAL A 1 92 ? -13.665 -3.042 12.211 1.00 63.88 92 VAL A N 1
ATOM 755 C CA . VAL A 1 92 ? -13.252 -3.907 13.316 1.00 63.88 92 VAL A CA 1
ATOM 756 C C . VAL A 1 92 ? -14.142 -5.137 13.270 1.00 63.88 92 VAL A C 1
ATOM 758 O O . VAL A 1 92 ? -15.349 -5.036 13.493 1.00 63.88 92 VAL A O 1
ATOM 761 N N . LEU A 1 93 ? -13.560 -6.278 12.905 1.00 61.31 93 LEU A N 1
ATOM 762 C CA . LEU A 1 93 ? -14.246 -7.558 13.025 1.00 61.31 93 LEU A CA 1
ATOM 763 C C . LEU A 1 93 ? -14.321 -7.940 14.519 1.00 61.31 93 LEU A C 1
ATOM 765 O O . LEU A 1 93 ? -13.380 -7.621 15.250 1.00 61.31 93 LEU A O 1
ATOM 769 N N . PRO A 1 94 ? -15.422 -8.570 14.972 1.00 55.66 94 PRO A N 1
ATOM 770 C CA . PRO A 1 94 ? -15.476 -9.230 16.275 1.00 55.66 94 PRO A CA 1
ATOM 771 C C . PRO A 1 94 ? -14.410 -10.320 16.429 1.00 55.66 94 PRO A C 1
ATOM 773 O O . PRO A 1 94 ? -14.042 -10.932 15.398 1.00 55.66 94 PRO A O 1
#

Sequence (94 aa):
MGNSMDLTKHTIFMWIMTAFIIIFFFFLVYYFSKQCQHTTEDTNNHVHERRGLDDTLLKTIRVIQFDPKSFKDGLQCAVCLSDVKEGDKIRVLP

Radius of gyration: 21.61 Å; chains: 1; bounding box: 67×32×42 Å

Foldseek 3Di:
DPDPVVVVVVVVVVVVVVVVVVVVVVVLVVVVVVVLPPLDDDDDDDDDPPDDPDNVVVVVQDWDFDDCVVPVPFDADPVSRHTRDGRDTDGDDD

pLDDT: mean 72.73, std 13.79, range [43.31, 96.62]

Organism: Helianthus annuus (NCBI:txid4232)